Protein AF-A0A9E4R3U3-F1 (afdb_monomer_lite)

pLDDT: mean 96.67, std 5.55, range [62.25, 98.5]

Sequence (66 aa):
DTRLKAIIRHTDLVTLNPKEATADDISALRSAGLDDADIVRLSELIAFLSYQIRVVAGLRLMAEVA

Secondary structure (DSSP, 8-state):
-HHHHHHHHHHHHHHH-GGG--HHHHHHHHHTT--HHHHHHHHHHHHHHHHHHHHHHHHHHHHHH-

Structure (mmCIF, N/CA/C/O backbone):
data_AF-A0A9E4R3U3-F1
#
_entry.id   AF-A0A9E4R3U3-F1
#
loop_
_atom_site.group_PDB
_atom_site.id
_atom_site.type_symbol
_atom_site.label_atom_id
_atom_site.label_alt_id
_atom_site.label_comp_id
_atom_site.label_asym_id
_atom_site.label_entity_id
_atom_site.label_seq_id
_atom_site.pdbx_PDB_ins_code
_atom_site.Cartn_x
_atom_site.Cartn_y
_atom_site.Cartn_z
_atom_site.occupancy
_atom_site.B_iso_or_equiv
_atom_site.auth_seq_id
_atom_site.auth_comp_id
_atom_site.auth_asym_id
_atom_site.auth_atom_id
_atom_site.pdbx_PDB_model_num
ATOM 1 N N . ASP A 1 1 ? -19.756 1.969 -2.269 1.00 91.00 1 ASP A N 1
ATOM 2 C CA . ASP A 1 1 ? -19.213 0.896 -1.425 1.00 91.00 1 ASP A CA 1
ATOM 3 C C . ASP A 1 1 ? -18.116 1.467 -0.523 1.00 91.00 1 ASP A C 1
ATOM 5 O O . ASP A 1 1 ? -17.228 2.147 -1.031 1.00 91.00 1 ASP A O 1
ATOM 9 N N . THR A 1 2 ? -18.228 1.291 0.797 1.00 94.75 2 THR A N 1
ATOM 10 C CA . THR A 1 2 ? -17.264 1.813 1.789 1.00 94.75 2 THR A CA 1
ATOM 11 C C . THR A 1 2 ? -15.935 1.057 1.751 1.00 94.75 2 THR A C 1
ATOM 13 O O . THR A 1 2 ? -14.879 1.682 1.835 1.00 94.75 2 THR A O 1
ATOM 16 N N . ARG A 1 3 ? -15.978 -0.263 1.541 1.00 96.88 3 ARG A N 1
ATOM 17 C CA . ARG A 1 3 ? -14.803 -1.136 1.447 1.00 96.88 3 ARG A CA 1
ATOM 18 C C . ARG A 1 3 ? -13.957 -0.784 0.231 1.00 96.88 3 ARG A C 1
ATOM 20 O O . ARG A 1 3 ? -12.755 -0.578 0.359 1.00 96.88 3 ARG A O 1
ATOM 27 N N . LEU A 1 4 ? -14.588 -0.621 -0.934 1.00 98.06 4 LEU A N 1
ATOM 28 C CA . LEU A 1 4 ? -13.883 -0.244 -2.164 1.00 98.06 4 LEU A CA 1
ATOM 29 C C . LEU A 1 4 ? -13.192 1.122 -2.039 1.00 98.06 4 LEU A C 1
ATOM 31 O O . LEU A 1 4 ? -12.044 1.271 -2.446 1.00 98.06 4 LEU A O 1
ATOM 35 N N . LYS A 1 5 ? -13.865 2.116 -1.443 1.00 98.12 5 LYS A N 1
ATOM 36 C CA . LYS A 1 5 ? -13.271 3.444 -1.211 1.00 98.12 5 L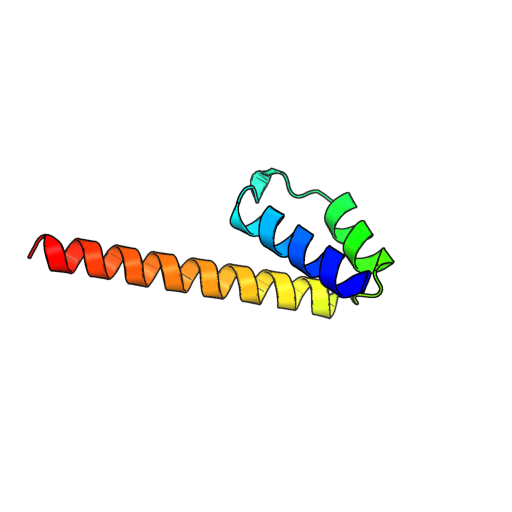YS A CA 1
ATOM 37 C C . LYS A 1 5 ? -12.040 3.372 -0.305 1.00 98.12 5 LYS A C 1
ATOM 39 O O . LYS A 1 5 ? -11.060 4.060 -0.574 1.00 98.12 5 LYS A O 1
ATOM 44 N N . ALA A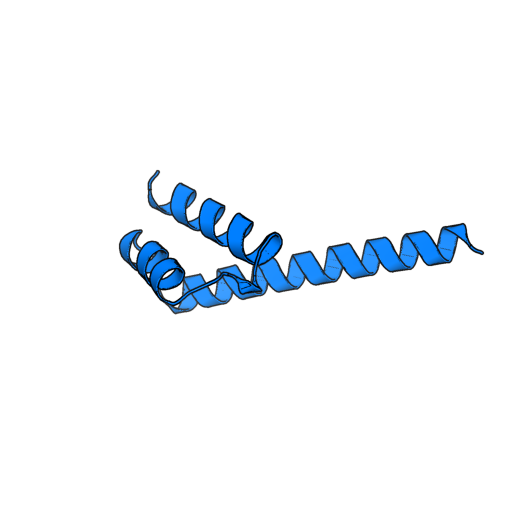 1 6 ? -12.084 2.545 0.740 1.00 98.19 6 ALA A N 1
ATOM 45 C CA . ALA A 1 6 ? -10.952 2.351 1.641 1.00 98.19 6 ALA A CA 1
ATOM 46 C C . ALA A 1 6 ? -9.762 1.684 0.925 1.00 98.19 6 ALA A C 1
ATOM 48 O O . ALA A 1 6 ? -8.634 2.152 1.059 1.00 98.19 6 ALA A O 1
ATOM 49 N N . ILE A 1 7 ? -10.021 0.667 0.093 1.00 98.44 7 ILE A N 1
ATOM 50 C CA . ILE A 1 7 ? -8.997 0.005 -0.736 1.00 98.44 7 ILE A CA 1
ATOM 51 C C . ILE A 1 7 ? -8.330 0.998 -1.695 1.00 98.44 7 ILE A C 1
ATOM 53 O O . ILE A 1 7 ? -7.103 1.025 -1.782 1.00 98.44 7 ILE A O 1
ATOM 57 N N . ILE A 1 8 ? -9.117 1.825 -2.393 1.00 98.31 8 ILE A N 1
ATOM 58 C CA . ILE A 1 8 ? -8.586 2.836 -3.322 1.00 98.31 8 ILE A CA 1
ATOM 59 C C . ILE A 1 8 ? -7.724 3.849 -2.567 1.00 98.31 8 ILE A C 1
ATOM 61 O O . ILE A 1 8 ? -6.579 4.063 -2.946 1.00 98.31 8 ILE A O 1
ATOM 65 N N . ARG A 1 9 ? -8.218 4.395 -1.447 1.00 98.12 9 ARG A N 1
ATOM 66 C CA . ARG A 1 9 ? -7.451 5.339 -0.620 1.00 98.12 9 ARG A CA 1
ATOM 6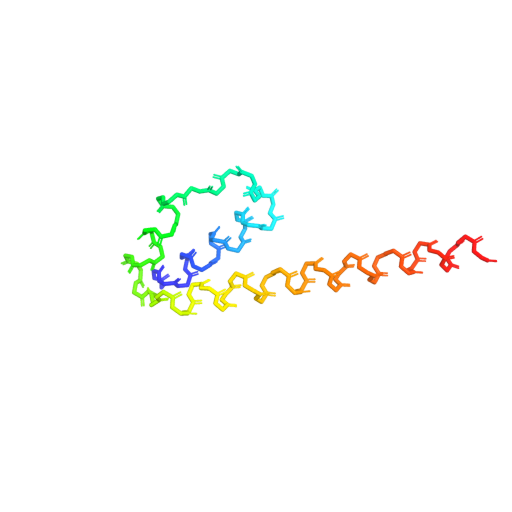7 C C . ARG A 1 9 ? -6.115 4.748 -0.161 1.00 98.12 9 ARG A C 1
ATOM 69 O O . ARG A 1 9 ? -5.102 5.435 -0.231 1.00 98.12 9 ARG A O 1
ATOM 76 N N . HIS A 1 10 ? -6.110 3.501 0.313 1.00 98.44 10 HIS A N 1
ATOM 77 C CA . HIS A 1 10 ? -4.873 2.822 0.715 1.00 98.44 10 HIS A CA 1
ATOM 78 C C . HIS A 1 10 ? -3.926 2.643 -0.465 1.00 98.44 10 HIS A C 1
ATOM 80 O O . HIS A 1 10 ? -2.739 2.921 -0.342 1.00 98.44 10 HIS A O 1
ATOM 86 N N . THR A 1 11 ? -4.460 2.245 -1.622 1.00 98.50 11 THR A N 1
ATOM 87 C CA . THR A 1 11 ? -3.689 2.094 -2.862 1.00 98.50 11 THR A CA 1
ATOM 88 C C . THR A 1 11 ? -3.015 3.404 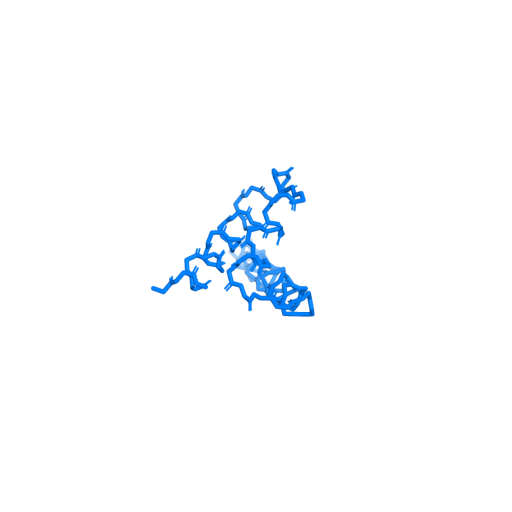-3.262 1.00 98.50 11 THR A C 1
ATOM 90 O O . THR A 1 11 ? -1.811 3.406 -3.524 1.00 98.50 11 THR A O 1
ATOM 93 N N . ASP A 1 12 ? -3.753 4.514 -3.245 1.00 98.31 12 ASP A N 1
ATOM 94 C CA . ASP A 1 12 ? -3.221 5.843 -3.552 1.00 98.31 12 ASP A CA 1
ATOM 95 C C . ASP A 1 12 ? -2.130 6.245 -2.553 1.00 98.31 12 ASP A C 1
ATOM 97 O O . ASP A 1 12 ? -1.041 6.658 -2.955 1.00 98.31 12 ASP A O 1
ATOM 101 N N . LEU A 1 13 ? -2.387 6.071 -1.252 1.00 98.31 13 LEU A N 1
ATOM 102 C CA . LEU A 1 13 ? -1.446 6.417 -0.187 1.00 98.31 13 LEU A CA 1
ATOM 103 C C . LEU A 1 13 ? -0.120 5.670 -0.338 1.00 98.31 13 LEU A C 1
ATOM 105 O O . LEU A 1 13 ? 0.933 6.301 -0.390 1.00 98.31 13 LEU A O 1
ATOM 109 N N . VAL A 1 14 ? -0.151 4.340 -0.442 1.00 97.50 14 VAL A N 1
ATOM 110 C CA . VAL A 1 14 ? 1.086 3.544 -0.482 1.00 97.50 14 VAL A CA 1
ATOM 111 C C . VAL A 1 14 ? 1.815 3.642 -1.824 1.00 97.50 14 VAL A C 1
ATOM 113 O O . VAL A 1 14 ? 3.018 3.395 -1.881 1.00 97.50 14 VAL A O 1
ATOM 116 N N . THR A 1 15 ? 1.123 4.026 -2.900 1.00 97.62 15 THR A N 1
ATOM 117 C CA . THR A 1 15 ? 1.750 4.236 -4.215 1.00 97.62 15 THR A CA 1
ATOM 118 C C . THR A 1 15 ? 2.397 5.617 -4.314 1.00 97.62 15 THR A C 1
ATOM 120 O O . THR A 1 15 ? 3.512 5.737 -4.819 1.00 97.62 15 THR A O 1
ATOM 123 N N . LEU A 1 16 ? 1.710 6.663 -3.845 1.00 97.25 16 LEU A N 1
ATOM 124 C CA . LEU A 1 16 ? 2.118 8.056 -4.053 1.00 97.25 16 LEU A CA 1
ATOM 125 C C . LEU A 1 16 ? 2.912 8.625 -2.874 1.00 97.25 16 LEU A C 1
ATOM 127 O O . LEU A 1 16 ? 3.888 9.340 -3.084 1.00 97.25 16 LEU A O 1
ATOM 131 N N . ASN A 1 17 ? 2.520 8.299 -1.640 1.00 97.38 17 ASN A N 1
ATOM 132 C CA . ASN A 1 17 ? 3.089 8.865 -0.416 1.00 97.38 17 ASN A CA 1
ATOM 133 C C . ASN A 1 17 ? 3.334 7.792 0.668 1.00 97.38 17 ASN A C 1
ATOM 135 O O . ASN A 1 17 ? 2.922 7.975 1.813 1.00 97.38 17 ASN A O 1
ATOM 139 N N . PRO A 1 18 ? 4.042 6.680 0.377 1.00 95.44 18 PRO A N 1
ATOM 140 C CA . PRO A 1 18 ? 4.186 5.562 1.320 1.00 95.44 18 PRO A CA 1
ATOM 141 C C . PRO A 1 18 ? 4.817 5.945 2.666 1.00 95.44 18 PRO A C 1
ATOM 143 O O . PRO A 1 18 ? 4.535 5.313 3.678 1.00 95.44 18 PRO A O 1
ATOM 146 N N . LYS A 1 19 ? 5.649 6.997 2.701 1.00 96.94 19 LYS A N 1
ATOM 147 C CA . LYS A 1 19 ? 6.262 7.527 3.934 1.00 96.94 19 LYS A CA 1
ATOM 148 C C . LYS A 1 19 ? 5.250 8.139 4.913 1.00 96.94 19 LYS A C 1
ATOM 150 O O . LYS A 1 19 ? 5.588 8.344 6.072 1.00 96.94 19 LYS A O 1
ATOM 155 N N . GLU A 1 20 ? 4.066 8.497 4.426 1.00 98.00 20 GLU A N 1
ATOM 156 C CA . GLU A 1 20 ? 3.006 9.138 5.208 1.00 98.00 20 GLU A CA 1
ATOM 157 C C . GLU A 1 20 ? 2.027 8.112 5.783 1.00 98.00 20 GLU A C 1
ATOM 159 O O . GLU A 1 20 ? 1.140 8.490 6.539 1.00 98.00 20 GLU A O 1
ATOM 164 N N . ALA A 1 21 ? 2.181 6.826 5.450 1.00 97.19 21 ALA A N 1
ATOM 165 C CA . ALA A 1 21 ? 1.319 5.775 5.963 1.00 97.19 21 ALA A CA 1
ATOM 166 C C . ALA A 1 21 ? 1.465 5.618 7.481 1.00 97.19 21 ALA A C 1
ATOM 168 O O . ALA A 1 21 ? 2.571 5.513 8.018 1.00 97.19 21 ALA A O 1
ATOM 169 N N . THR A 1 22 ? 0.326 5.559 8.167 1.00 98.19 22 THR A N 1
ATOM 170 C CA . THR A 1 22 ? 0.241 5.461 9.626 1.00 98.19 22 THR A CA 1
ATOM 171 C C . THR A 1 22 ? -0.585 4.253 10.073 1.00 98.19 22 THR A C 1
ATOM 173 O O . THR A 1 22 ? -1.237 3.574 9.276 1.00 98.19 22 THR A O 1
ATOM 176 N N . ALA A 1 23 ? -0.598 3.984 11.382 1.00 97.88 23 ALA A N 1
ATOM 177 C CA . ALA A 1 23 ? -1.467 2.961 11.967 1.00 97.88 23 ALA A CA 1
ATOM 178 C C . ALA A 1 23 ? -2.970 3.272 11.794 1.00 97.88 23 ALA A C 1
ATOM 180 O O . ALA A 1 23 ? -3.792 2.349 11.753 1.00 97.88 23 ALA A O 1
ATOM 181 N N . ASP A 1 24 ? -3.335 4.549 11.654 1.00 98.19 24 ASP A N 1
ATOM 182 C CA . ASP A 1 24 ? -4.724 4.969 11.458 1.00 98.19 24 ASP A CA 1
ATOM 183 C C . ASP A 1 24 ? -5.239 4.571 10.069 1.00 98.19 24 ASP A C 1
ATOM 185 O O . ASP A 1 24 ? -6.402 4.189 9.932 1.00 98.19 24 ASP A O 1
ATOM 189 N N . ASP A 1 25 ? -4.374 4.553 9.051 1.00 98.12 25 ASP A N 1
ATOM 190 C CA . ASP A 1 25 ? -4.739 4.109 7.701 1.00 98.12 25 ASP A CA 1
ATOM 191 C C . ASP A 1 25 ? -5.071 2.608 7.672 1.00 98.12 25 ASP A C 1
ATOM 193 O O . ASP A 1 25 ? -6.047 2.184 7.047 1.00 98.12 25 ASP A O 1
ATOM 197 N N . ILE A 1 26 ? -4.329 1.801 8.436 1.00 98.12 26 ILE A N 1
ATOM 198 C CA . ILE A 1 26 ? -4.627 0.373 8.629 1.00 98.12 26 ILE A CA 1
ATOM 199 C C . ILE A 1 26 ? -5.933 0.192 9.410 1.00 98.12 26 ILE A C 1
ATOM 201 O O . ILE A 1 26 ? -6.775 -0.638 9.057 1.00 98.12 26 ILE A O 1
ATOM 205 N N . SER A 1 27 ? -6.144 1.003 10.448 1.00 98.25 27 SER A N 1
ATOM 206 C CA . SER A 1 27 ? -7.375 0.976 11.244 1.00 98.25 27 SER A CA 1
ATOM 207 C C . SER A 1 27 ? -8.607 1.353 10.411 1.00 98.25 27 SER A C 1
ATOM 209 O O . SER A 1 27 ? -9.678 0.763 10.587 1.00 98.25 27 SER A O 1
ATOM 211 N N . ALA A 1 28 ? -8.462 2.268 9.450 1.00 97.88 28 ALA A N 1
ATOM 212 C CA . ALA A 1 28 ? -9.521 2.638 8.515 1.00 97.88 28 ALA A CA 1
ATOM 213 C C . ALA A 1 28 ? -9.925 1.472 7.593 1.00 97.88 28 ALA A C 1
ATOM 215 O O . ALA A 1 28 ? -11.115 1.272 7.348 1.00 97.88 28 ALA A O 1
ATOM 216 N N . LEU A 1 29 ? -8.967 0.662 7.129 1.00 98.44 29 LEU A N 1
ATOM 217 C CA . LEU A 1 29 ? -9.252 -0.544 6.340 1.00 98.44 29 LEU A CA 1
ATOM 218 C C . LEU A 1 29 ? -9.990 -1.607 7.157 1.00 98.44 29 LEU A C 1
ATOM 220 O O . LEU A 1 29 ? -10.991 -2.152 6.691 1.00 98.44 29 LEU A O 1
ATOM 224 N N . ARG A 1 30 ? -9.552 -1.852 8.397 1.00 98.38 30 ARG A N 1
ATOM 225 C CA . ARG A 1 30 ? -10.247 -2.763 9.322 1.00 98.38 30 ARG A CA 1
ATOM 226 C C . ARG A 1 30 ? -11.683 -2.320 9.570 1.00 98.38 30 ARG A C 1
ATOM 228 O O . ARG A 1 30 ? -12.611 -3.117 9.487 1.00 98.38 30 ARG A O 1
ATOM 235 N N . SER A 1 31 ? -11.877 -1.021 9.790 1.00 98.19 31 SER A N 1
ATOM 236 C CA . SER A 1 31 ? -13.202 -0.419 9.994 1.00 98.19 31 SER A CA 1
ATOM 237 C C . SER A 1 31 ? -14.100 -0.541 8.757 1.00 98.19 31 SER A C 1
ATOM 239 O O . SER A 1 31 ? -15.323 -0.540 8.874 1.00 98.19 31 SER A O 1
ATOM 241 N N . ALA A 1 32 ? -13.505 -0.679 7.570 1.00 98.00 32 ALA A N 1
ATOM 242 C CA . ALA A 1 32 ? -14.204 -0.946 6.319 1.00 98.00 32 ALA A CA 1
ATOM 243 C C . ALA A 1 32 ? -14.467 -2.448 6.063 1.00 98.00 32 ALA A C 1
ATOM 245 O O . ALA A 1 32 ? -14.985 -2.800 5.000 1.00 98.00 32 ALA A O 1
ATOM 246 N N . GLY A 1 33 ? -14.135 -3.323 7.020 1.00 97.94 33 GLY A N 1
ATOM 247 C CA . GLY A 1 33 ? -14.398 -4.763 6.976 1.00 97.94 33 GLY A CA 1
ATOM 248 C C . GLY A 1 33 ? -13.319 -5.592 6.277 1.00 97.94 33 GLY A C 1
ATOM 249 O O . GLY A 1 33 ? -13.632 -6.668 5.773 1.00 97.94 33 GLY A O 1
ATOM 250 N N . LEU A 1 34 ? -12.082 -5.092 6.175 1.00 98.31 34 LEU A N 1
ATOM 251 C CA . LEU A 1 34 ? -10.952 -5.897 5.703 1.00 98.31 34 LEU A CA 1
ATOM 252 C C . LEU A 1 34 ? -10.278 -6.626 6.869 1.00 98.31 34 LEU A C 1
ATOM 254 O O . LEU A 1 34 ? -9.959 -6.009 7.886 1.00 98.31 34 LEU A O 1
ATOM 258 N N . ASP A 1 35 ? -9.987 -7.909 6.666 1.00 98.25 35 ASP A N 1
ATOM 259 C CA . ASP A 1 35 ? -9.172 -8.706 7.580 1.00 98.25 35 ASP A CA 1
ATOM 260 C C . ASP A 1 35 ? -7.682 -8.371 7.428 1.00 98.25 35 ASP A C 1
ATOM 262 O O . ASP A 1 35 ? -7.211 -7.995 6.352 1.00 98.25 35 ASP A O 1
ATOM 266 N N . ASP A 1 36 ? -6.903 -8.585 8.489 1.00 98.00 36 ASP A N 1
ATOM 267 C CA . ASP A 1 36 ? -5.464 -8.289 8.507 1.00 98.00 36 ASP A CA 1
ATOM 268 C C . ASP A 1 36 ? -4.694 -8.986 7.381 1.00 98.00 36 ASP A C 1
ATOM 270 O O . ASP A 1 36 ? -3.863 -8.369 6.713 1.00 98.00 36 ASP A O 1
ATOM 274 N N . ALA A 1 37 ? -5.006 -10.259 7.121 1.00 98.44 37 ALA A N 1
ATOM 275 C CA . ALA A 1 37 ? -4.378 -11.008 6.037 1.00 98.44 37 ALA A CA 1
ATOM 276 C C . ALA A 1 37 ? -4.683 -10.394 4.660 1.00 98.44 37 ALA A C 1
ATOM 278 O O . ALA A 1 37 ? -3.823 -10.404 3.782 1.00 98.44 37 ALA A O 1
ATOM 279 N N . ASP A 1 38 ? -5.875 -9.825 4.469 1.00 98.25 38 ASP A N 1
ATOM 280 C CA . ASP A 1 38 ? -6.251 -9.167 3.217 1.00 98.25 38 ASP A CA 1
ATOM 281 C C . ASP A 1 38 ? -5.578 -7.800 3.063 1.00 98.25 38 ASP A C 1
ATOM 283 O O . ASP A 1 38 ? -5.185 -7.440 1.955 1.00 98.25 38 ASP A O 1
ATOM 287 N N . ILE A 1 39 ? -5.379 -7.059 4.158 1.00 98.38 39 ILE A N 1
ATOM 288 C CA . ILE A 1 39 ? -4.631 -5.791 4.151 1.00 98.38 39 ILE A CA 1
ATOM 289 C C . ILE A 1 39 ? -3.165 -6.029 3.764 1.00 98.38 39 ILE A C 1
ATOM 291 O O . ILE A 1 39 ? -2.605 -5.285 2.948 1.00 98.38 39 ILE A O 1
ATOM 295 N N . VAL A 1 40 ? -2.550 -7.081 4.314 1.00 98.25 40 VAL A N 1
ATOM 296 C CA . VAL A 1 40 ? -1.182 -7.483 3.958 1.00 98.25 40 VAL A CA 1
ATOM 297 C C . VAL A 1 40 ? -1.115 -7.864 2.480 1.00 98.25 40 VAL A C 1
ATOM 299 O O . VAL A 1 40 ? -0.334 -7.261 1.746 1.00 98.25 40 VAL A O 1
ATOM 302 N N . ARG A 1 41 ? -1.995 -8.760 2.008 1.00 98.50 41 ARG A N 1
ATOM 303 C CA . ARG A 1 41 ? -2.041 -9.180 0.593 1.00 98.50 41 ARG A CA 1
ATOM 304 C C . ARG A 1 41 ? -2.252 -8.010 -0.365 1.00 98.50 41 ARG A C 1
ATOM 306 O O . ARG A 1 41 ? -1.615 -7.951 -1.413 1.00 98.50 41 ARG A O 1
ATOM 313 N N . LEU A 1 42 ? -3.137 -7.073 -0.018 1.00 98.25 42 LEU A N 1
ATOM 314 C CA . LEU A 1 42 ? -3.357 -5.858 -0.802 1.00 98.25 42 LEU A CA 1
ATOM 315 C C . LEU A 1 42 ? -2.059 -5.050 -0.923 1.00 98.25 42 LEU A C 1
ATOM 317 O O . LEU A 1 42 ? -1.677 -4.655 -2.022 1.00 98.25 42 LEU A O 1
ATOM 321 N N . SER A 1 43 ? -1.360 -4.843 0.192 1.00 98.00 43 SER A N 1
ATOM 322 C CA . SER A 1 43 ? -0.107 -4.082 0.222 1.00 98.00 43 SER A CA 1
ATOM 323 C C . SER A 1 43 ? 1.009 -4.777 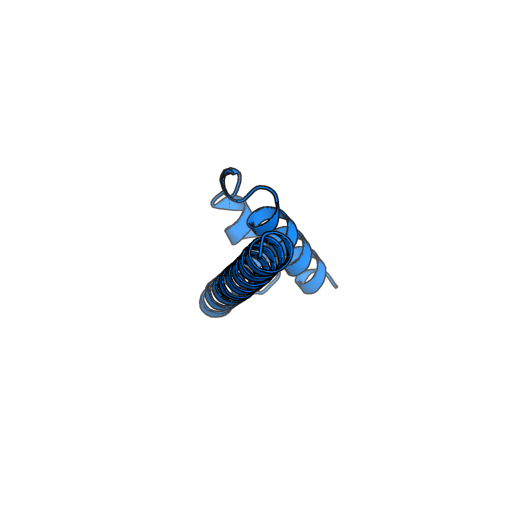-0.568 1.00 98.00 43 SER A C 1
ATOM 325 O O . SER A 1 43 ? 1.730 -4.125 -1.322 1.00 98.00 43 SER A O 1
ATOM 327 N N . GLU A 1 44 ? 1.114 -6.103 -0.461 1.00 98.31 44 GLU A N 1
ATOM 328 C CA . GLU A 1 44 ? 2.055 -6.919 -1.237 1.00 98.31 44 GLU A CA 1
ATOM 329 C C . GLU A 1 44 ? 1.779 -6.833 -2.742 1.00 98.31 44 GLU A C 1
ATOM 331 O O . GLU A 1 44 ? 2.709 -6.650 -3.530 1.00 98.31 44 GLU A O 1
ATOM 336 N N . LEU A 1 45 ? 0.507 -6.900 -3.152 1.00 98.50 45 LEU A N 1
ATOM 337 C CA . LEU A 1 45 ? 0.110 -6.763 -4.553 1.00 98.50 45 LEU A CA 1
ATOM 338 C C . LEU A 1 45 ? 0.493 -5.388 -5.115 1.00 98.50 45 LEU A C 1
ATOM 340 O O . LEU A 1 45 ? 1.049 -5.300 -6.213 1.00 98.50 45 LEU A O 1
ATOM 344 N N . ILE A 1 46 ? 0.235 -4.318 -4.358 1.00 98.19 46 ILE A N 1
ATOM 345 C CA . ILE A 1 46 ? 0.594 -2.954 -4.764 1.00 98.19 46 ILE A CA 1
ATOM 346 C C . ILE A 1 46 ? 2.116 -2.813 -4.891 1.00 98.19 46 ILE A C 1
ATOM 348 O O . ILE A 1 46 ? 2.608 -2.265 -5.883 1.00 98.19 46 ILE A O 1
ATOM 352 N N . ALA A 1 47 ? 2.878 -3.350 -3.933 1.00 97.25 47 ALA A N 1
ATOM 353 C CA . ALA A 1 47 ? 4.338 -3.330 -3.971 1.00 97.25 47 ALA A CA 1
ATOM 354 C C . ALA A 1 47 ? 4.894 -4.121 -5.167 1.00 97.25 47 ALA A C 1
ATOM 356 O O . ALA A 1 47 ? 5.783 -3.630 -5.871 1.00 97.25 47 ALA A O 1
ATOM 357 N N . PHE A 1 48 ? 4.342 -5.308 -5.438 1.00 98.44 48 PHE A N 1
ATOM 358 C CA . PHE A 1 48 ? 4.729 -6.149 -6.567 1.00 98.44 48 PHE A CA 1
ATOM 359 C C . PHE A 1 48 ? 4.515 -5.431 -7.904 1.00 98.44 48 PHE A C 1
ATOM 361 O O . PHE A 1 48 ? 5.448 -5.330 -8.702 1.00 98.44 48 PHE A O 1
ATOM 368 N N . LEU A 1 49 ? 3.330 -4.856 -8.135 1.00 98.19 49 LEU A N 1
ATOM 369 C CA . LEU A 1 49 ? 3.047 -4.101 -9.361 1.00 98.19 49 LEU A CA 1
ATOM 370 C C . LEU A 1 49 ? 3.926 -2.849 -9.480 1.00 98.19 49 LEU A C 1
ATOM 372 O O . LEU A 1 49 ? 4.492 -2.594 -10.544 1.00 98.19 49 LEU A O 1
ATOM 376 N N . SER A 1 50 ? 4.120 -2.110 -8.385 1.00 97.38 50 SER A N 1
ATOM 377 C CA . SER A 1 50 ? 5.002 -0.934 -8.354 1.00 97.38 50 SER A CA 1
ATOM 378 C C . SER A 1 50 ? 6.453 -1.280 -8.700 1.00 97.38 50 SER A C 1
ATOM 380 O O . SER A 1 50 ? 7.169 -0.470 -9.295 1.00 97.38 50 SER A O 1
ATOM 382 N N . TYR A 1 51 ? 6.923 -2.469 -8.317 1.00 98.00 51 TYR A N 1
ATOM 383 C CA . TYR A 1 51 ? 8.229 -2.979 -8.725 1.00 98.00 51 TYR A CA 1
ATOM 384 C C . TYR A 1 51 ? 8.258 -3.302 -10.223 1.00 98.00 51 TYR A C 1
ATOM 386 O O . TYR A 1 51 ? 9.124 -2.787 -10.928 1.00 98.00 51 TYR A O 1
ATOM 394 N N . GLN A 1 52 ? 7.289 -4.075 -10.726 1.00 98.50 52 GLN A N 1
ATOM 395 C CA . GLN A 1 52 ? 7.224 -4.460 -12.142 1.00 98.50 52 GLN A CA 1
ATOM 396 C C . GLN A 1 52 ? 7.201 -3.241 -13.073 1.00 98.50 52 GL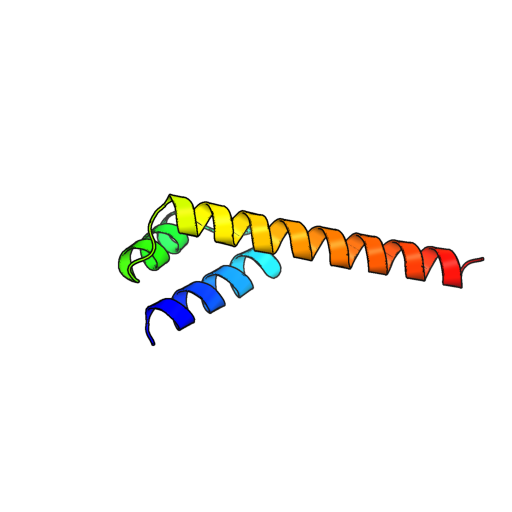N A C 1
ATOM 398 O O . GLN A 1 52 ? 7.949 -3.189 -14.048 1.00 98.50 52 GLN A O 1
ATOM 403 N N . ILE A 1 53 ? 6.404 -2.221 -12.740 1.00 97.81 53 ILE A N 1
ATOM 404 C CA . ILE A 1 53 ? 6.323 -0.976 -13.516 1.00 97.81 53 ILE A CA 1
ATOM 405 C C . ILE A 1 53 ? 7.689 -0.280 -13.577 1.00 97.81 53 ILE A C 1
ATOM 407 O O . ILE A 1 53 ? 8.128 0.113 -14.657 1.00 97.81 53 ILE A O 1
ATOM 411 N N . ARG A 1 54 ? 8.391 -0.164 -12.441 1.00 97.38 54 ARG A N 1
ATOM 412 C CA . ARG A 1 54 ? 9.727 0.454 -12.388 1.00 97.38 54 ARG A CA 1
ATOM 413 C C . ARG A 1 54 ? 10.770 -0.344 -13.166 1.00 97.38 54 ARG A C 1
ATOM 415 O O . ARG A 1 54 ? 11.590 0.263 -13.849 1.00 97.38 54 ARG A O 1
ATOM 422 N N . VAL A 1 55 ? 10.722 -1.676 -13.109 1.00 98.44 55 VAL A N 1
ATOM 423 C CA . VAL A 1 55 ? 11.603 -2.546 -13.906 1.00 98.44 55 VAL A CA 1
ATOM 424 C C . VAL A 1 55 ? 11.373 -2.320 -15.398 1.00 98.44 55 VAL A C 1
ATOM 426 O O . VAL A 1 55 ? 12.326 -2.062 -16.128 1.00 98.44 55 VAL A O 1
ATOM 429 N N . VAL A 1 56 ? 10.118 -2.352 -15.853 1.00 98.38 56 VAL A N 1
ATOM 430 C CA . VAL A 1 56 ? 9.776 -2.120 -17.265 1.00 98.38 56 VAL A CA 1
ATOM 431 C C . VAL A 1 56 ? 10.214 -0.728 -17.717 1.00 98.38 56 VAL A C 1
ATOM 433 O O . VAL A 1 56 ? 10.786 -0.596 -18.797 1.00 98.38 56 VAL A O 1
ATOM 436 N N . ALA A 1 57 ? 9.979 0.303 -16.902 1.00 98.06 57 ALA A N 1
ATOM 437 C CA . ALA A 1 57 ? 10.423 1.660 -17.202 1.00 98.06 57 ALA A CA 1
ATOM 438 C C . ALA A 1 57 ? 11.954 1.741 -17.330 1.00 98.06 57 ALA A C 1
ATOM 440 O O . ALA A 1 57 ? 12.455 2.296 -18.304 1.00 98.06 57 ALA A O 1
ATOM 441 N N . GLY A 1 58 ? 12.695 1.127 -16.403 1.00 97.75 58 GLY A N 1
ATOM 442 C CA . GLY A 1 58 ? 14.157 1.070 -16.456 1.00 97.75 58 GLY A CA 1
ATOM 443 C C . GLY A 1 58 ? 14.684 0.367 -17.709 1.00 97.75 58 GLY A C 1
ATOM 444 O O . GLY A 1 58 ? 15.566 0.893 -18.380 1.00 97.75 58 GLY A O 1
ATOM 445 N N . LEU A 1 59 ? 14.106 -0.781 -18.075 1.00 97.94 59 LEU A N 1
ATOM 446 C CA . LEU A 1 59 ? 14.498 -1.516 -19.283 1.00 97.94 59 LEU A CA 1
ATOM 447 C C . LEU A 1 59 ? 14.226 -0.722 -20.568 1.00 97.94 59 LEU A C 1
ATOM 449 O O . LEU A 1 59 ? 15.049 -0.746 -21.480 1.00 97.94 59 LEU A O 1
ATOM 453 N N . ARG A 1 60 ? 13.100 -0.000 -20.641 1.00 97.44 60 ARG A N 1
ATOM 454 C CA . ARG A 1 60 ? 12.782 0.875 -21.783 1.00 97.44 60 ARG A CA 1
ATOM 455 C C . ARG A 1 60 ? 13.810 1.992 -21.937 1.00 97.44 60 ARG A C 1
ATOM 457 O O . ARG A 1 60 ? 14.312 2.182 -23.036 1.00 97.44 60 ARG A O 1
ATOM 464 N N . LEU A 1 61 ? 14.182 2.649 -20.837 1.00 97.62 61 LEU A N 1
ATOM 465 C CA . LEU A 1 61 ? 15.220 3.684 -20.848 1.00 97.62 61 LEU A CA 1
ATOM 466 C C . LEU A 1 61 ? 16.573 3.135 -21.321 1.00 97.62 61 LEU A C 1
ATOM 468 O O . LEU A 1 61 ? 17.263 3.788 -22.094 1.00 97.62 61 LEU A O 1
ATOM 472 N N . MET A 1 62 ? 16.953 1.925 -20.901 1.00 96.75 62 MET A N 1
ATOM 473 C CA . MET A 1 62 ? 18.195 1.295 -21.369 1.00 96.75 62 MET A CA 1
ATOM 474 C C . MET A 1 62 ? 18.164 0.972 -22.867 1.00 96.75 62 MET A C 1
ATOM 476 O O . MET A 1 62 ? 19.187 1.103 -23.531 1.00 96.75 62 MET A O 1
ATOM 480 N N . ALA A 1 63 ? 17.008 0.560 -23.394 1.00 95.69 63 ALA A N 1
ATOM 481 C CA . ALA A 1 63 ? 16.837 0.271 -24.815 1.00 95.69 63 ALA A CA 1
ATOM 482 C C . ALA A 1 63 ? 16.830 1.534 -25.694 1.00 95.69 63 ALA A C 1
ATOM 484 O O . ALA A 1 63 ? 17.227 1.451 -26.845 1.00 95.69 63 ALA A O 1
ATOM 485 N N . GLU A 1 64 ? 16.396 2.686 -25.173 1.00 87.06 64 GLU A N 1
ATOM 486 C CA . GLU A 1 64 ? 16.450 3.976 -25.885 1.00 87.06 64 GLU A CA 1
ATOM 487 C C . GLU A 1 64 ? 17.872 4.553 -25.983 1.00 87.06 64 GLU A C 1
ATOM 489 O O . GLU A 1 64 ? 18.159 5.336 -26.885 1.00 87.06 64 GLU A O 1
ATOM 494 N N . VAL A 1 65 ? 18.751 4.196 -25.041 1.00 72.19 65 VAL A N 1
ATOM 495 C CA . VAL A 1 65 ? 20.155 4.645 -25.005 1.00 72.19 65 VAL A CA 1
ATOM 496 C C . VAL A 1 65 ? 21.067 3.776 -25.888 1.00 72.19 65 VAL A C 1
ATOM 498 O O . VAL A 1 65 ? 22.168 4.212 -26.225 1.00 72.19 65 VAL A O 1
ATOM 501 N N . ALA A 1 66 ? 20.629 2.563 -26.238 1.00 62.25 66 ALA A N 1
ATOM 502 C CA . ALA A 1 66 ? 21.360 1.597 -27.064 1.00 62.25 66 ALA A CA 1
ATOM 503 C C . ALA A 1 66 ? 21.163 1.844 -28.568 1.00 62.25 66 ALA A C 1
ATOM 505 O O . ALA A 1 66 ? 22.159 1.667 -29.308 1.00 62.25 66 ALA A O 1
#

Foldseek 3Di:
DQLVVLLVVVLCCCLPPVVPDDPVSVVSNVVSPDDPVRVVVSSVVSVVVSVVVVVVVVVVVVVVVD

Radius of gyration: 15.03 Å; chains: 1; bounding box: 41×20×39 Å